Protein AF-A0A7H1PTJ6-F1 (afdb_monomer)

Organism: NCBI:txid146922

Structure (mmCIF, N/CA/C/O backbone):
data_AF-A0A7H1PTJ6-F1
#
_entry.id   AF-A0A7H1PTJ6-F1
#
loop_
_atom_site.group_PDB
_atom_site.id
_atom_site.type_symbol
_atom_site.label_atom_id
_atom_site.label_alt_id
_atom_site.label_comp_id
_atom_site.label_asym_id
_atom_site.label_entity_id
_atom_site.label_seq_id
_atom_site.pdbx_PDB_ins_code
_atom_site.Cartn_x
_atom_site.Cartn_y
_atom_site.Cartn_z
_atom_site.occupancy
_atom_site.B_iso_or_equiv
_atom_site.auth_seq_id
_atom_site.auth_comp_id
_atom_site.auth_asym_id
_atom_site.auth_atom_id
_atom_site.pdbx_PDB_model_num
ATOM 1 N N . MET A 1 1 ? 8.055 26.347 -15.417 1.00 43.62 1 MET A N 1
ATOM 2 C CA . MET A 1 1 ? 7.446 25.342 -16.313 1.00 43.62 1 MET A CA 1
ATOM 3 C C . MET A 1 1 ? 7.638 23.965 -15.683 1.00 43.62 1 MET A C 1
ATOM 5 O O . MET A 1 1 ? 8.755 23.465 -15.713 1.00 43.62 1 MET A O 1
ATOM 9 N N . HIS A 1 2 ? 6.613 23.383 -15.056 1.00 63.50 2 HIS A N 1
ATOM 10 C CA . HIS A 1 2 ? 6.654 21.974 -14.642 1.00 63.50 2 HIS A CA 1
ATOM 11 C C . HIS A 1 2 ? 6.180 21.125 -15.825 1.00 63.50 2 HIS A C 1
ATOM 13 O O . HIS A 1 2 ? 5.073 21.336 -16.308 1.00 63.50 2 HIS A O 1
ATOM 19 N N . HIS A 1 3 ? 7.027 20.224 -16.323 1.00 73.56 3 HIS A N 1
ATOM 20 C CA . HIS A 1 3 ? 6.631 19.246 -17.337 1.00 73.56 3 HIS A CA 1
ATOM 21 C C . HIS A 1 3 ? 6.231 17.956 -16.622 1.00 73.56 3 HIS A C 1
ATOM 23 O O . HIS A 1 3 ? 7.058 17.336 -15.953 1.00 73.56 3 HIS A O 1
ATOM 29 N N . GLU A 1 4 ? 4.966 17.566 -16.742 1.00 80.44 4 GLU A N 1
ATOM 30 C CA . GLU A 1 4 ? 4.481 16.279 -16.251 1.00 80.44 4 GLU A CA 1
ATOM 31 C C . GLU A 1 4 ? 4.915 15.175 -17.222 1.00 80.44 4 GLU A C 1
ATOM 33 O O . GLU A 1 4 ? 4.696 15.268 -18.430 1.00 80.44 4 GLU A O 1
ATOM 38 N N . ARG A 1 5 ? 5.568 14.131 -16.700 1.00 83.69 5 ARG A N 1
ATOM 39 C CA . ARG A 1 5 ? 6.029 12.978 -17.481 1.00 83.69 5 ARG A CA 1
ATOM 40 C C . ARG A 1 5 ? 5.359 11.715 -16.961 1.00 83.69 5 ARG A C 1
ATOM 42 O O . ARG A 1 5 ? 5.605 11.313 -15.827 1.00 83.69 5 ARG A O 1
ATOM 49 N N . ILE A 1 6 ? 4.562 11.076 -17.811 1.00 88.44 6 ILE A N 1
ATOM 50 C CA . ILE A 1 6 ? 3.945 9.781 -17.515 1.00 88.44 6 ILE A CA 1
ATOM 51 C C . ILE A 1 6 ? 4.990 8.681 -17.729 1.00 88.44 6 ILE A C 1
ATOM 53 O O . ILE A 1 6 ? 5.663 8.644 -18.760 1.00 88.44 6 ILE A O 1
ATOM 57 N N . VAL A 1 7 ? 5.129 7.789 -16.750 1.00 88.62 7 VAL A N 1
ATOM 58 C CA . VAL A 1 7 ? 5.999 6.609 -16.810 1.00 88.62 7 VAL A CA 1
ATOM 59 C C . VAL A 1 7 ? 5.197 5.364 -16.461 1.00 88.62 7 VAL A C 1
ATOM 61 O O . VAL A 1 7 ? 4.310 5.408 -15.611 1.00 88.62 7 VAL A O 1
ATOM 64 N N . THR A 1 8 ? 5.503 4.259 -17.133 1.00 92.69 8 THR A N 1
ATOM 65 C CA . THR A 1 8 ? 4.856 2.970 -16.866 1.00 92.69 8 THR A CA 1
ATOM 66 C C . THR A 1 8 ? 5.632 2.244 -15.776 1.00 92.69 8 THR A C 1
ATOM 68 O O . THR A 1 8 ? 6.862 2.274 -15.787 1.00 92.69 8 THR A O 1
ATOM 71 N N . LEU A 1 9 ? 4.925 1.574 -14.865 1.00 94.19 9 LEU A N 1
ATOM 72 C CA . LEU A 1 9 ? 5.566 0.690 -13.898 1.00 94.19 9 LEU A CA 1
ATOM 73 C C . LEU A 1 9 ? 6.133 -0.547 -14.597 1.00 94.19 9 LEU A C 1
ATOM 75 O O . LEU A 1 9 ? 5.545 -1.074 -15.545 1.00 94.19 9 LEU A O 1
ATOM 79 N N . THR A 1 10 ? 7.255 -1.049 -14.095 1.00 95.56 10 THR A N 1
ATOM 80 C CA . THR A 1 10 ? 7.735 -2.378 -14.473 1.00 95.56 10 THR A CA 1
ATOM 81 C C . THR A 1 10 ? 6.765 -3.450 -13.965 1.00 95.56 10 THR A C 1
ATOM 83 O O . THR A 1 10 ? 5.948 -3.218 -13.071 1.00 95.56 10 THR A O 1
ATOM 86 N N . ARG A 1 11 ? 6.852 -4.666 -14.517 1.00 95.56 11 ARG A N 1
ATOM 87 C CA . ARG A 1 11 ? 6.031 -5.800 -14.057 1.00 95.56 11 ARG A CA 1
ATOM 88 C C . ARG A 1 11 ? 6.240 -6.094 -12.567 1.00 95.56 11 ARG A C 1
ATOM 90 O O . ARG A 1 11 ? 5.281 -6.410 -11.871 1.00 95.56 11 ARG A O 1
ATOM 97 N N . GLU A 1 12 ? 7.478 -5.981 -12.096 1.00 95.31 12 GLU A N 1
ATOM 98 C CA . GLU A 1 12 ? 7.830 -6.176 -10.690 1.00 95.31 12 GLU A CA 1
ATOM 99 C C . GLU A 1 12 ? 7.214 -5.089 -9.805 1.00 95.31 12 GLU A C 1
ATOM 101 O O . GLU A 1 12 ? 6.520 -5.405 -8.838 1.00 95.31 12 GLU A O 1
ATOM 106 N N . GLN A 1 13 ? 7.372 -3.818 -10.186 1.00 96.31 13 GLN A N 1
ATOM 107 C CA . GLN A 1 13 ? 6.758 -2.694 -9.480 1.00 96.31 13 GLN A CA 1
ATOM 108 C C . GLN A 1 13 ? 5.233 -2.830 -9.419 1.00 96.31 13 GLN A C 1
ATOM 110 O O . GLN A 1 13 ? 4.646 -2.641 -8.358 1.00 96.31 13 GLN A O 1
ATOM 115 N N . ALA A 1 14 ? 4.582 -3.200 -10.526 1.00 96.50 14 ALA A N 1
ATOM 116 C CA . ALA A 1 14 ? 3.138 -3.415 -10.564 1.00 96.50 14 ALA A CA 1
ATOM 117 C C . ALA A 1 14 ? 2.695 -4.551 -9.624 1.00 96.50 14 ALA A C 1
ATOM 119 O O . ALA A 1 14 ? 1.705 -4.404 -8.906 1.00 96.50 14 ALA A O 1
ATOM 120 N N . GLY A 1 15 ? 3.447 -5.656 -9.575 1.00 96.56 15 GLY A N 1
ATOM 121 C CA . GLY A 1 15 ? 3.176 -6.763 -8.656 1.00 96.56 15 GLY A CA 1
ATOM 122 C C . GLY A 1 15 ? 3.301 -6.355 -7.186 1.00 96.56 15 GLY A C 1
ATOM 123 O O . GLY A 1 15 ? 2.413 -6.641 -6.384 1.00 96.56 15 GLY A O 1
ATOM 124 N N . LEU A 1 16 ? 4.367 -5.631 -6.839 1.00 95.69 16 LEU A N 1
ATOM 125 C CA . LEU A 1 16 ? 4.592 -5.135 -5.478 1.00 95.69 16 LEU A CA 1
ATOM 126 C C . LEU A 1 16 ? 3.565 -4.075 -5.070 1.00 95.69 16 LEU A C 1
ATOM 128 O O . LEU A 1 16 ? 3.096 -4.079 -3.931 1.00 95.69 16 LEU A O 1
ATOM 132 N N . TYR A 1 17 ? 3.184 -3.195 -5.998 1.00 95.69 17 TYR A N 1
ATOM 133 C CA . TYR A 1 17 ? 2.141 -2.195 -5.782 1.00 95.69 17 TYR A CA 1
ATOM 134 C C . TYR A 1 17 ? 0.818 -2.873 -5.427 1.00 95.69 17 TYR A C 1
ATOM 136 O O . TYR A 1 17 ? 0.208 -2.539 -4.411 1.00 95.69 17 TYR A O 1
ATOM 144 N N . GLN A 1 18 ? 0.404 -3.858 -6.229 1.00 95.62 18 GLN A N 1
ATOM 145 C CA . GLN A 1 18 ? -0.843 -4.581 -6.005 1.00 95.62 18 GLN A CA 1
ATOM 146 C 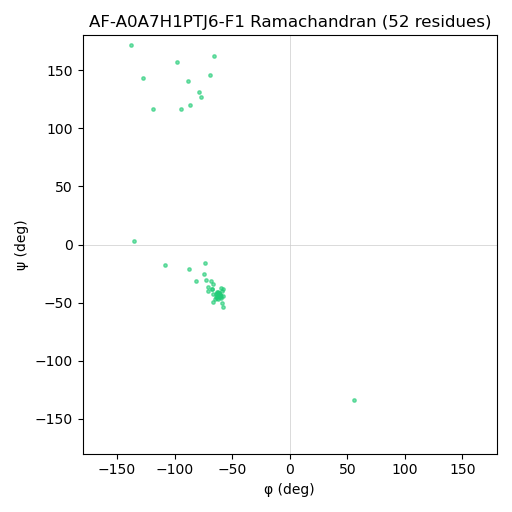C . GLN A 1 18 ? -0.824 -5.327 -4.667 1.00 95.62 18 GLN A C 1
ATOM 148 O O . GLN A 1 18 ? -1.745 -5.170 -3.869 1.00 95.62 18 GLN A O 1
ATOM 153 N N . ALA A 1 19 ? 0.260 -6.049 -4.363 1.00 94.81 19 ALA A N 1
ATOM 154 C CA . ALA A 1 19 ? 0.388 -6.778 -3.103 1.00 94.81 19 ALA A CA 1
ATOM 155 C C . ALA A 1 19 ? 0.280 -5.858 -1.873 1.00 94.81 19 ALA A C 1
ATOM 157 O O . ALA A 1 19 ? -0.366 -6.211 -0.884 1.00 94.81 19 ALA A O 1
ATOM 158 N N . LEU A 1 20 ? 0.877 -4.661 -1.931 1.00 93.31 20 LEU A N 1
ATOM 159 C CA . LEU A 1 20 ? 0.787 -3.677 -0.853 1.00 93.31 20 LEU A CA 1
ATOM 160 C C . LEU A 1 20 ? -0.643 -3.134 -0.697 1.00 93.31 20 LEU A C 1
ATOM 162 O O . LEU A 1 20 ? -1.135 -2.994 0.428 1.00 93.31 20 LEU A O 1
ATOM 166 N N . VAL A 1 21 ? -1.324 -2.846 -1.808 1.00 92.62 21 VAL A N 1
ATOM 167 C CA . VAL A 1 21 ? -2.715 -2.371 -1.802 1.00 92.62 21 VAL A CA 1
ATOM 168 C C . VAL A 1 21 ? -3.681 -3.439 -1.297 1.00 92.62 21 VAL A C 1
ATOM 170 O O . VAL A 1 21 ? -4.618 -3.079 -0.596 1.00 92.62 21 VAL A O 1
ATOM 173 N N . ASP A 1 22 ? -3.445 -4.721 -1.564 1.00 92.19 22 ASP A N 1
ATOM 174 C CA . ASP A 1 22 ? -4.336 -5.804 -1.125 1.00 92.19 22 ASP A CA 1
ATOM 175 C C . ASP A 1 22 ? -4.246 -6.075 0.387 1.00 92.19 22 ASP A C 1
ATOM 177 O O . ASP A 1 22 ? -5.230 -6.456 1.020 1.00 92.19 22 ASP A O 1
ATOM 181 N N . GLN A 1 23 ? -3.082 -5.844 1.002 1.00 85.75 23 GLN A N 1
ATOM 182 C CA . GLN A 1 23 ? -2.836 -6.152 2.422 1.00 85.75 23 GLN A CA 1
ATOM 183 C C . GLN A 1 23 ? -3.231 -5.025 3.388 1.00 85.75 23 GLN A C 1
ATOM 185 O O . GLN A 1 23 ? -3.423 -5.243 4.587 1.00 85.75 23 GLN A O 1
ATOM 190 N N . THR A 1 24 ? -3.335 -3.800 2.885 1.00 79.75 24 THR A N 1
ATOM 191 C CA . THR A 1 24 ? -3.565 -2.595 3.695 1.00 79.75 24 THR A CA 1
ATOM 192 C C . THR A 1 24 ? -5.029 -2.314 4.125 1.00 79.75 24 THR A C 1
ATOM 194 O O . THR A 1 24 ? -5.217 -1.755 5.213 1.00 79.75 24 THR A O 1
ATOM 197 N N . PRO A 1 25 ? -6.089 -2.676 3.366 1.00 81.56 25 PRO A N 1
ATOM 198 C CA . PRO A 1 25 ? -7.458 -2.227 3.620 1.00 81.56 25 PRO A CA 1
ATOM 199 C C . PRO A 1 25 ? -8.001 -2.690 4.966 1.00 81.56 25 PRO A C 1
ATOM 201 O O . PRO A 1 25 ? -8.622 -1.900 5.673 1.00 81.56 25 PRO A O 1
ATOM 204 N N . GLU A 1 26 ? -7.734 -3.934 5.356 1.00 86.12 26 GLU A N 1
ATOM 205 C CA . GLU A 1 26 ? -8.281 -4.504 6.591 1.00 86.12 26 GLU A CA 1
ATOM 206 C C . GLU A 1 26 ? -7.712 -3.819 7.844 1.00 86.12 26 GLU A C 1
ATO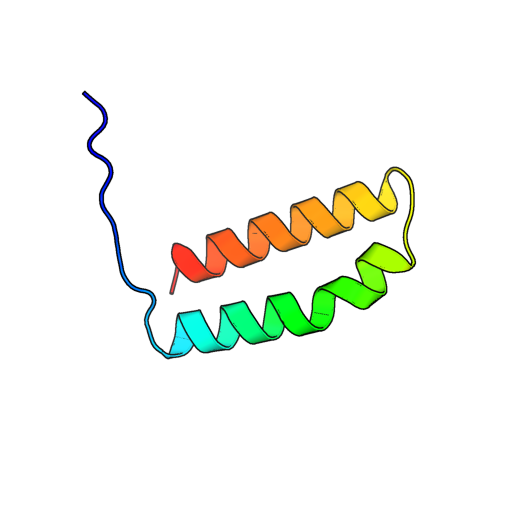M 208 O O . GLU A 1 26 ? -8.451 -3.482 8.770 1.00 86.12 26 GLU A O 1
ATOM 213 N N . GLN A 1 27 ? -6.422 -3.474 7.836 1.00 85.31 27 GLN A N 1
ATOM 214 C CA . GLN A 1 27 ? -5.776 -2.757 8.944 1.00 85.31 27 GLN A CA 1
ATOM 215 C C . GLN A 1 27 ? -6.237 -1.292 9.033 1.00 85.31 27 GLN A C 1
ATOM 217 O O . GLN A 1 27 ? -6.417 -0.734 10.121 1.00 85.31 27 GLN A O 1
ATOM 222 N N . VAL A 1 28 ? -6.463 -0.644 7.887 1.00 89.44 28 VAL A N 1
ATOM 223 C CA . VAL A 1 28 ? -6.956 0.742 7.834 1.00 89.44 28 VAL A CA 1
ATOM 224 C C . VAL A 1 28 ? -8.421 0.831 8.272 1.00 89.44 28 VAL A C 1
ATOM 226 O O . VAL A 1 28 ? -8.780 1.750 9.014 1.00 89.44 28 VAL A O 1
ATOM 229 N N . LYS A 1 29 ? -9.262 -0.131 7.868 1.00 90.31 29 LYS A N 1
ATOM 230 C CA . LYS A 1 29 ? -10.667 -0.217 8.296 1.00 90.31 29 LYS A CA 1
ATOM 231 C C . LYS A 1 29 ? -10.779 -0.384 9.812 1.00 90.31 29 LYS A C 1
ATOM 233 O O . LYS A 1 29 ? -11.557 0.336 10.434 1.00 90.31 29 LYS A O 1
ATOM 238 N N . ALA A 1 30 ? -9.964 -1.264 10.396 1.00 93.12 30 ALA A N 1
ATOM 239 C CA . ALA A 1 30 ? -9.978 -1.566 11.828 1.00 93.12 30 ALA A CA 1
ATOM 240 C C . ALA A 1 30 ? -9.376 -0.462 12.724 1.00 93.12 30 ALA A C 1
ATOM 242 O O . ALA A 1 30 ? -9.599 -0.459 13.932 1.00 93.12 30 ALA A O 1
ATOM 243 N N . SER A 1 31 ? -8.615 0.484 12.165 1.00 95.56 31 SER A N 1
ATOM 244 C CA . SER A 1 31 ? -7.959 1.559 12.925 1.00 95.56 31 SER A CA 1
ATOM 245 C C . SER A 1 31 ? -8.749 2.868 12.892 1.00 95.56 31 SER A C 1
ATOM 247 O O . SER A 1 31 ? -9.509 3.126 11.962 1.00 95.56 31 SER A O 1
ATOM 249 N N . THR A 1 32 ? -8.544 3.744 13.879 1.00 96.19 32 THR A N 1
ATOM 250 C CA . THR A 1 32 ? -9.144 5.091 13.943 1.00 96.19 32 THR A CA 1
ATOM 251 C C . THR A 1 32 ? -8.120 6.133 14.411 1.00 96.19 32 THR A C 1
ATOM 253 O O . THR A 1 32 ? -6.990 5.801 14.779 1.00 96.19 32 THR A O 1
ATOM 256 N N . GLY A 1 33 ? -8.483 7.419 14.342 1.00 96.50 33 GLY A N 1
ATOM 257 C CA . GLY A 1 33 ? -7.666 8.516 14.868 1.00 96.50 33 GLY A CA 1
ATOM 258 C C . GLY A 1 33 ? -6.242 8.559 14.301 1.00 96.50 33 GLY A C 1
ATOM 259 O O . GLY A 1 33 ? -6.029 8.444 13.091 1.00 96.50 33 GLY A O 1
ATOM 260 N N . ILE A 1 34 ? -5.256 8.738 15.182 1.00 97.06 34 ILE A N 1
ATOM 261 C CA . ILE A 1 34 ? -3.843 8.850 14.798 1.00 97.06 34 ILE A CA 1
ATOM 262 C C . ILE A 1 34 ? -3.269 7.536 14.250 1.00 97.06 34 ILE A C 1
ATOM 264 O O . ILE A 1 34 ? -2.442 7.570 13.341 1.00 97.06 34 ILE A O 1
ATOM 268 N N . ALA A 1 35 ? -3.759 6.385 14.723 1.00 95.31 35 ALA A N 1
ATOM 269 C CA . ALA A 1 35 ? -3.323 5.077 14.240 1.00 95.31 35 ALA A CA 1
ATOM 270 C C . ALA A 1 35 ? -3.683 4.891 12.759 1.00 95.31 35 ALA A C 1
ATOM 272 O O . ALA A 1 35 ? -2.826 4.531 11.950 1.00 95.31 35 ALA A O 1
ATOM 273 N N . ARG A 1 36 ? -4.918 5.250 12.378 1.00 96.25 36 ARG A N 1
ATOM 274 C CA . ARG A 1 36 ? -5.341 5.241 10.969 1.00 96.25 36 ARG A CA 1
ATOM 275 C C . ARG A 1 36 ? -4.476 6.168 10.117 1.00 96.25 36 ARG A C 1
ATOM 277 O O . ARG A 1 36 ? -4.050 5.785 9.031 1.00 96.25 36 ARG A O 1
ATOM 284 N N . ARG A 1 37 ? -4.188 7.379 10.608 1.00 96.38 37 ARG A N 1
ATOM 285 C CA . ARG A 1 37 ? -3.329 8.340 9.894 1.00 96.38 37 ARG A CA 1
ATOM 286 C C . ARG A 1 37 ? -1.922 7.784 9.668 1.00 96.38 37 ARG A C 1
ATOM 288 O O . ARG A 1 37 ? -1.414 7.890 8.557 1.00 96.38 37 ARG A O 1
ATOM 295 N N . GLY A 1 38 ? -1.325 7.149 10.677 1.00 96.06 38 GLY A N 1
ATOM 296 C CA . GLY A 1 38 ? -0.014 6.507 10.557 1.00 96.06 38 GLY A CA 1
ATOM 297 C C . GLY A 1 38 ? 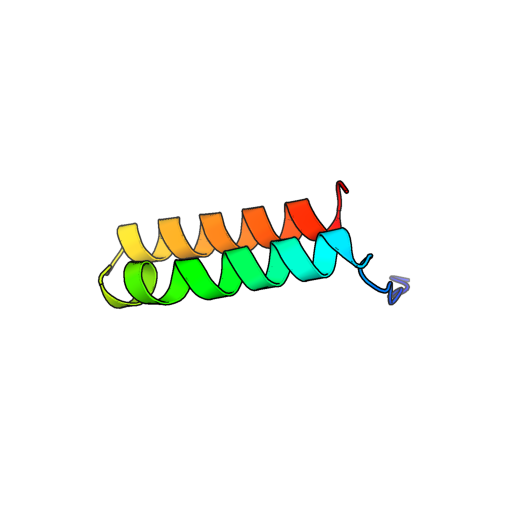0.009 5.396 9.505 1.00 96.06 38 GLY A C 1
ATOM 298 O O . GLY A 1 38 ? 0.918 5.354 8.677 1.00 96.06 38 GLY A O 1
ATOM 299 N N . LEU A 1 39 ? -1.023 4.547 9.475 1.00 94.81 39 LEU A N 1
ATOM 300 C CA . LEU A 1 39 ? -1.150 3.476 8.480 1.00 94.81 39 LEU A CA 1
ATOM 301 C C . LEU A 1 39 ? -1.296 4.018 7.051 1.00 94.81 39 LEU A C 1
ATOM 303 O O . LEU A 1 39 ? -0.632 3.523 6.144 1.00 94.81 39 LEU A O 1
ATOM 307 N N . ILE A 1 40 ? -2.096 5.071 6.852 1.00 94.50 40 ILE A N 1
ATOM 308 C CA . ILE A 1 40 ? 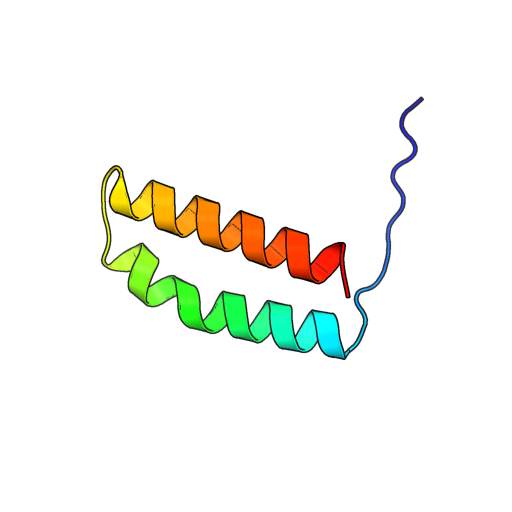-2.240 5.722 5.539 1.00 94.50 40 ILE A CA 1
ATOM 309 C C . ILE A 1 40 ? -0.911 6.338 5.087 1.00 94.50 40 ILE A C 1
ATOM 311 O O . ILE A 1 40 ? -0.516 6.174 3.935 1.00 94.50 40 ILE A O 1
ATOM 315 N N . LEU A 1 41 ? -0.191 7.025 5.978 1.00 95.81 41 LEU A N 1
ATOM 316 C CA . LEU A 1 41 ? 1.110 7.611 5.638 1.00 95.81 41 LEU A CA 1
ATOM 317 C C . LEU A 1 41 ? 2.137 6.536 5.270 1.00 95.81 41 LEU A C 1
ATOM 319 O O . LEU A 1 41 ? 2.859 6.700 4.286 1.00 95.81 41 LEU A O 1
ATOM 323 N N . LYS A 1 42 ? 2.156 5.422 6.011 1.00 93.94 42 LYS A N 1
ATOM 324 C CA . LYS A 1 42 ? 3.005 4.264 5.713 1.00 93.94 42 LYS A CA 1
ATOM 325 C C . LYS A 1 42 ? 2.673 3.658 4.345 1.00 93.94 42 LYS A C 1
ATOM 327 O O . LYS A 1 42 ? 3.592 3.384 3.578 1.00 93.94 42 LYS A O 1
ATOM 332 N N . LEU A 1 43 ? 1.386 3.518 4.009 1.00 94.38 43 LEU A N 1
ATOM 333 C CA . LEU A 1 43 ? 0.947 3.079 2.680 1.00 94.38 43 LEU A CA 1
ATOM 334 C C . LEU A 1 43 ? 1.46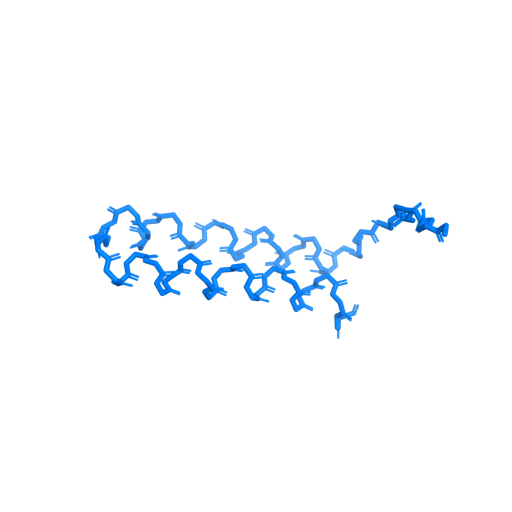7 4.017 1.586 1.00 94.38 43 LEU A C 1
ATOM 336 O O . LEU A 1 43 ? 2.136 3.570 0.661 1.00 94.38 43 LEU A O 1
ATOM 340 N N . LEU A 1 44 ? 1.217 5.324 1.709 1.00 95.31 44 LEU A N 1
ATOM 341 C CA . LEU A 1 44 ? 1.646 6.315 0.716 1.00 95.31 44 LEU A CA 1
ATOM 342 C C . LEU A 1 44 ? 3.167 6.337 0.530 1.00 95.31 44 LEU A C 1
ATOM 344 O O . LEU A 1 44 ? 3.655 6.525 -0.583 1.00 95.31 44 LEU A O 1
ATOM 348 N N . GLN A 1 45 ? 3.925 6.154 1.612 1.00 95.44 45 GLN A N 1
ATOM 349 C CA . GLN A 1 45 ? 5.376 6.034 1.545 1.00 95.44 45 GLN A CA 1
ATOM 350 C C . GLN A 1 45 ? 5.801 4.774 0.784 1.00 95.44 45 GLN A C 1
ATOM 352 O O . GLN A 1 45 ? 6.639 4.877 -0.109 1.00 95.44 45 GLN A O 1
ATOM 357 N N . GLY A 1 46 ? 5.205 3.619 1.092 1.00 94.44 46 GLY A N 1
ATOM 358 C CA . GLY A 1 46 ? 5.494 2.361 0.404 1.00 94.44 46 GLY A CA 1
ATOM 359 C C . GLY A 1 46 ? 5.194 2.428 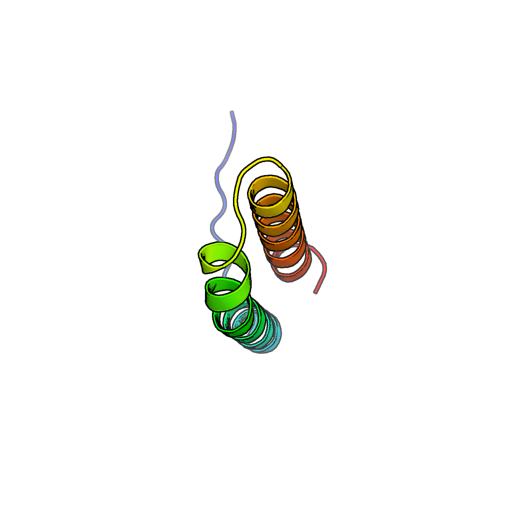-1.094 1.00 94.44 46 GLY A C 1
ATOM 360 O O . GLY A 1 46 ? 6.047 2.076 -1.902 1.00 94.44 46 GLY A O 1
ATOM 361 N N . LEU A 1 47 ? 4.037 2.978 -1.477 1.00 95.44 47 LEU A N 1
ATOM 362 C CA . LEU A 1 47 ? 3.674 3.149 -2.889 1.00 95.44 47 LEU A CA 1
ATOM 363 C C . LEU A 1 47 ? 4.667 4.062 -3.621 1.00 95.44 47 LEU A C 1
ATOM 365 O O . LEU A 1 47 ? 5.094 3.743 -4.726 1.00 95.44 47 LEU A O 1
ATOM 369 N N . ARG A 1 48 ? 5.098 5.168 -2.995 1.00 94.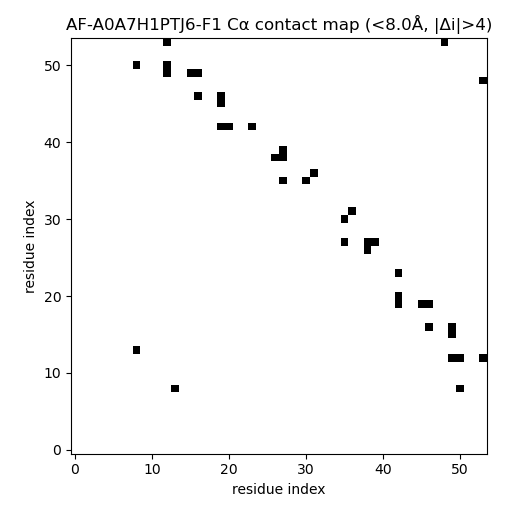25 48 ARG A N 1
ATOM 370 C CA . ARG A 1 48 ? 6.132 6.041 -3.576 1.00 94.25 48 ARG A CA 1
ATOM 371 C C . ARG A 1 48 ? 7.475 5.334 -3.738 1.00 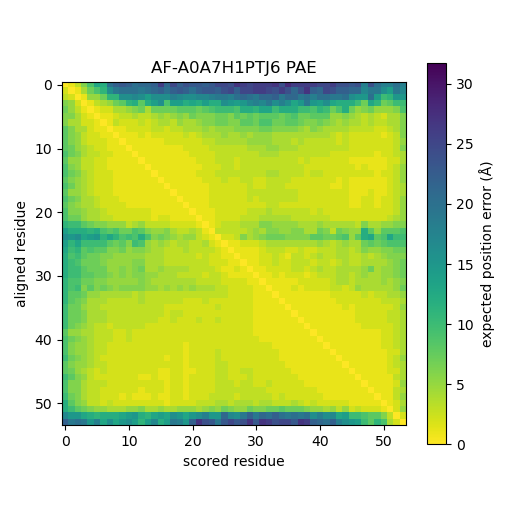94.25 48 ARG A C 1
ATOM 373 O O . ARG A 1 48 ? 8.124 5.534 -4.756 1.00 94.25 48 ARG A O 1
ATOM 380 N N . GLN A 1 49 ? 7.888 4.526 -2.763 1.00 94.75 49 GLN A N 1
ATOM 381 C CA . GLN A 1 49 ? 9.138 3.767 -2.833 1.00 94.75 49 GLN A CA 1
ATOM 382 C C . GLN A 1 49 ? 9.124 2.783 -4.009 1.00 94.75 49 GLN A C 1
ATOM 384 O O . GLN A 1 49 ? 10.092 2.715 -4.762 1.00 94.75 49 GLN A O 1
ATOM 389 N N . ILE A 1 50 ? 8.005 2.077 -4.196 1.00 93.88 50 ILE A N 1
ATOM 390 C CA . ILE A 1 50 ? 7.822 1.135 -5.306 1.00 93.88 50 ILE A CA 1
ATOM 391 C C . ILE A 1 50 ? 7.949 1.857 -6.651 1.00 93.88 50 ILE A C 1
ATOM 393 O O . ILE A 1 50 ? 8.632 1.362 -7.537 1.00 93.88 50 ILE A O 1
ATOM 397 N N . CYS A 1 51 ? 7.352 3.043 -6.797 1.00 92.31 51 CYS A N 1
ATOM 398 C CA . CYS A 1 51 ? 7.414 3.800 -8.050 1.00 92.31 51 CYS A CA 1
ATOM 399 C C . CYS A 1 51 ? 8.774 4.470 -8.325 1.00 92.31 51 CYS A C 1
ATOM 401 O O . CYS A 1 51 ? 9.074 4.758 -9.481 1.00 92.31 51 CYS A O 1
ATOM 403 N N . ASN A 1 52 ? 9.564 4.780 -7.289 1.00 85.88 52 ASN A N 1
ATOM 404 C CA . ASN A 1 52 ? 10.738 5.654 -7.415 1.00 85.88 52 ASN A CA 1
ATOM 405 C C . ASN A 1 52 ? 12.091 4.941 -7.304 1.00 85.88 52 ASN A C 1
ATOM 407 O O . ASN A 1 52 ? 13.108 5.566 -7.601 1.00 85.88 52 ASN A O 1
ATOM 411 N N . THR A 1 53 ? 12.150 3.719 -6.769 1.00 70.94 53 THR A N 1
ATOM 412 C CA . THR A 1 53 ? 13.429 3.129 -6.318 1.00 70.94 53 THR A CA 1
ATOM 413 C C . THR A 1 53 ? 13.639 1.673 -6.732 1.00 70.94 53 THR A C 1
ATOM 415 O O . THR A 1 53 ? 14.659 1.091 -6.374 1.00 70.94 53 THR A O 1
ATOM 418 N N . LEU A 1 54 ? 12.705 1.102 -7.490 1.00 53.47 54 LEU A N 1
ATOM 419 C CA . LEU A 1 54 ? 12.900 -0.149 -8.225 1.00 53.47 54 LEU A CA 1
ATOM 420 C C . LEU A 1 54 ? 13.163 0.152 -9.696 1.00 53.47 54 LEU A C 1
ATOM 422 O O . LEU A 1 54 ? 12.427 1.013 -10.227 1.00 53.47 54 LEU A O 1
#

Foldseek 3Di:
DDDDDDDDADPVLVVQLVVLVVPLPVLLVPDDDVSNVVSVVVSVVSNCCSVPPD

Nearest PDB structures (foldseek):
  2iml-assembly2_B  TM=4.893E-01  e=5.535E+00  Archaeoglobus fulgidus

Secondary structure (DSSP, 8-state):
-PPP---PPPHHHHHHHHHHHHHSHHHHHH--HHHHHHHHHHHHHHHHHHHHH-

pLDDT: mean 89.72, std 10.7, range [43.62, 97.06]

Sequence (54 aa):
MHHERIVTLTREQAGLYQALVDQTPEQVKASTGIARRGLILKLLQGLRQICNTL

Mean predicted aligned error: 4.72 Å

Solvent-accessible surface area (backbone atoms only — not comparable to full-atom values): 3379 Å² total; per-residue (Å²): 138,89,82,89,78,92,78,82,74,52,74,66,41,49,51,55,48,50,57,54,60,72,66,44,55,67,60,46,69,76,38,58,74,70,60,26,52,51,52,52,53,5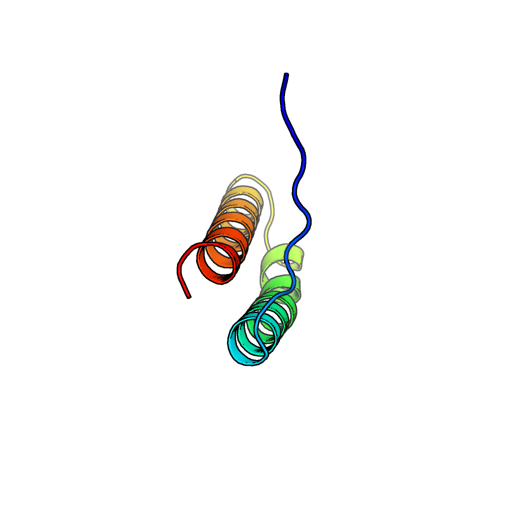2,49,57,51,52,53,48,46,44,74,72,74,108

Radius of gyration: 13.64 Å; Cα contacts (8 Å, |Δi|>4): 20; chains: 1; bounding box: 24×32×32 Å